Protein AF-A0A6A8Q9U1-F1 (afdb_monomer)

Mean predicted aligned error: 14.18 Å

Sequence (62 aa):
MDALTAFFDMGGYARFIWPAYGLVTLVALGLLVTSGRALRSRERELAQLQERNPGRRGRIYE

pLDDT: mean 70.2, std 13.51, range [54.06, 95.19]

Radius of gyration: 24.95 Å; Cα contacts (8 Å, |Δi|>4): 5; chains: 1; bounding box: 36×21×73 Å

Secondary structure (DSSP, 8-state):
--HHHHHHTSTT-HHHHHHHHHHHHHHHHHHHHHHHHHHHHHHHHHHHHHHH-GGGSSSS--

Structure (mmCIF, N/CA/C/O backbone):
data_AF-A0A6A8Q9U1-F1
#
_entry.id   AF-A0A6A8Q9U1-F1
#
loop_
_atom_site.group_PDB
_atom_site.id
_atom_site.type_symbol
_atom_site.label_atom_id
_atom_site.label_alt_id
_atom_site.label_comp_id
_atom_site.label_asym_id
_atom_site.label_entity_id
_atom_site.label_seq_id
_atom_site.pdbx_PDB_ins_code
_atom_site.Cartn_x
_atom_site.Cartn_y
_atom_site.Cartn_z
_atom_site.occupancy
_atom_site.B_iso_or_equiv
_atom_site.auth_seq_id
_atom_site.auth_comp_id
_atom_site.auth_asym_id
_atom_site.auth_atom_id
_atom_site.pdbx_PDB_model_num
ATOM 1 N N . MET A 1 1 ? 1.718 13.172 -23.091 1.00 54.06 1 MET A N 1
ATOM 2 C CA . MET A 1 1 ? 1.479 12.563 -21.761 1.00 54.06 1 MET A CA 1
ATOM 3 C C . MET A 1 1 ? 2.222 11.228 -21.678 1.00 54.06 1 MET A C 1
ATOM 5 O O . MET A 1 1 ? 1.717 10.262 -21.130 1.00 54.06 1 MET A O 1
ATOM 9 N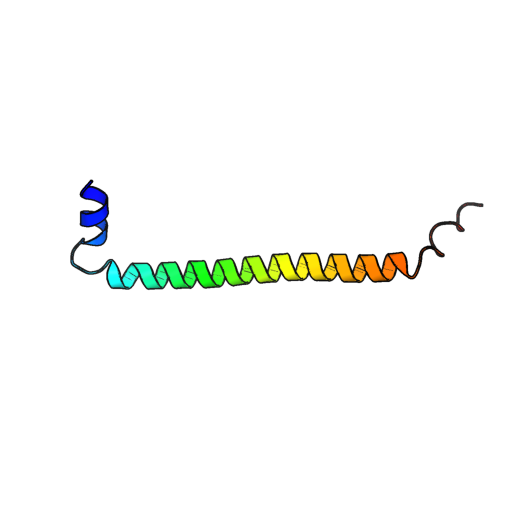 N . ASP A 1 2 ? 3.446 11.186 -22.209 1.00 56.91 2 ASP A N 1
ATOM 10 C CA . ASP A 1 2 ? 4.100 9.934 -22.617 1.00 56.91 2 ASP A CA 1
ATOM 11 C C . ASP A 1 2 ? 5.270 9.549 -21.712 1.00 56.91 2 ASP A C 1
ATOM 13 O O . ASP A 1 2 ? 5.737 8.420 -21.740 1.00 56.91 2 ASP A O 1
ATOM 17 N N . ALA A 1 3 ? 5.720 10.470 -20.855 1.00 63.31 3 ALA A N 1
ATOM 18 C CA . ALA A 1 3 ? 6.806 10.220 -19.911 1.00 63.31 3 ALA A CA 1
ATOM 19 C C . ALA A 1 3 ? 6.409 9.208 -18.826 1.00 63.31 3 ALA A C 1
ATOM 21 O O . ALA A 1 3 ? 7.214 8.358 -18.460 1.00 63.31 3 ALA A O 1
ATOM 22 N N . LEU A 1 4 ? 5.162 9.266 -18.340 1.00 60.03 4 LEU A N 1
ATOM 23 C CA . LEU A 1 4 ? 4.648 8.306 -17.358 1.00 60.03 4 LEU A CA 1
ATOM 24 C C . LEU A 1 4 ? 4.540 6.911 -17.978 1.00 60.03 4 LEU A C 1
ATOM 26 O O . LEU A 1 4 ? 4.998 5.940 -17.389 1.00 60.03 4 LEU A O 1
ATOM 30 N N . THR A 1 5 ? 4.010 6.824 -19.199 1.00 61.78 5 THR A N 1
ATOM 31 C CA . THR A 1 5 ? 3.913 5.577 -19.960 1.00 61.78 5 THR A CA 1
ATOM 32 C C . THR A 1 5 ? 5.293 5.010 -20.285 1.00 61.78 5 THR A C 1
ATOM 34 O O . THR A 1 5 ? 5.498 3.826 -20.077 1.00 61.78 5 THR A O 1
ATOM 37 N N . ALA A 1 6 ? 6.272 5.834 -20.676 1.00 61.56 6 ALA A N 1
ATOM 38 C CA . ALA A 1 6 ? 7.652 5.403 -20.926 1.00 61.56 6 ALA A CA 1
ATOM 39 C C . ALA A 1 6 ? 8.395 4.942 -19.656 1.00 61.56 6 ALA A C 1
ATOM 41 O O . ALA A 1 6 ? 9.216 4.034 -19.729 1.00 61.56 6 ALA A O 1
ATOM 42 N N . PHE A 1 7 ? 8.098 5.515 -18.483 1.00 60.50 7 PHE A N 1
ATOM 43 C CA . PHE A 1 7 ? 8.593 5.018 -17.189 1.00 60.50 7 PHE A CA 1
ATOM 44 C C . PHE A 1 7 ? 7.944 3.683 -16.793 1.00 60.50 7 PHE A C 1
ATOM 46 O O . PHE A 1 7 ? 8.607 2.821 -16.216 1.00 60.50 7 PHE A O 1
ATOM 53 N N . PHE A 1 8 ? 6.666 3.483 -17.128 1.00 61.16 8 PHE A N 1
ATOM 54 C CA . PHE A 1 8 ? 6.001 2.180 -17.006 1.00 61.16 8 PHE A CA 1
ATOM 55 C C . PHE A 1 8 ? 6.448 1.172 -18.057 1.00 61.16 8 PHE A C 1
ATOM 57 O O . PHE A 1 8 ? 6.340 -0.029 -17.838 1.00 61.16 8 PHE A O 1
ATOM 64 N N . ASP A 1 9 ? 7.004 1.643 -19.160 1.00 60.78 9 ASP A N 1
ATOM 65 C CA . ASP A 1 9 ? 7.456 0.805 -20.259 1.00 60.78 9 ASP A CA 1
ATOM 66 C C . ASP A 1 9 ? 8.988 0.772 -20.379 1.00 60.78 9 ASP A C 1
ATOM 68 O O . ASP A 1 9 ? 9.520 0.347 -21.401 1.00 60.78 9 ASP A O 1
ATOM 72 N N . MET A 1 10 ? 9.720 1.166 -19.319 1.00 59.25 10 MET A N 1
ATOM 73 C CA . MET A 1 10 ? 11.178 1.016 -19.194 1.00 59.25 10 MET A CA 1
ATOM 74 C C . MET A 1 10 ? 11.549 -0.480 -19.251 1.00 59.25 10 MET A C 1
ATOM 76 O O . MET A 1 10 ? 11.701 -1.160 -18.235 1.00 59.25 10 MET A O 1
ATOM 80 N N . GLY A 1 11 ? 11.637 -1.027 -20.463 1.00 61.38 11 GLY A N 1
ATOM 81 C CA . GLY A 1 11 ? 12.128 -2.373 -20.757 1.00 61.38 11 GLY A CA 1
ATOM 82 C C . GLY A 1 11 ? 11.287 -3.535 -20.215 1.00 61.38 11 GLY A C 1
ATOM 83 O O . GLY A 1 11 ? 11.839 -4.607 -19.990 1.00 61.38 11 GLY A O 1
ATOM 84 N N . GLY A 1 12 ? 9.983 -3.354 -19.966 1.00 65.12 12 GLY A N 1
ATOM 85 C CA . GLY A 1 12 ? 9.069 -4.441 -19.570 1.00 65.12 12 GLY A CA 1
ATOM 86 C C . GLY A 1 12 ? 9.069 -4.838 -18.082 1.00 65.12 12 GLY A C 1
ATOM 87 O O . GLY A 1 12 ? 8.258 -5.671 -17.671 1.00 65.12 12 GLY A O 1
ATOM 88 N N . TYR A 1 13 ? 9.909 -4.224 -17.241 1.00 64.94 13 TYR A N 1
ATOM 89 C CA . TYR A 1 13 ? 10.020 -4.579 -15.816 1.00 64.94 13 TYR A CA 1
ATOM 90 C C . TYR A 1 13 ? 8.908 -4.011 -14.927 1.00 64.94 13 TYR A C 1
ATOM 92 O O . TYR A 1 13 ? 8.624 -4.568 -13.863 1.00 64.94 13 TYR A O 1
ATOM 100 N N . ALA A 1 14 ? 8.229 -2.937 -15.340 1.00 67.31 14 ALA A N 1
ATOM 101 C CA . ALA A 1 14 ? 7.224 -2.301 -14.488 1.00 67.31 14 ALA A CA 1
ATOM 102 C C . ALA A 1 14 ? 6.032 -3.224 -14.192 1.00 67.31 14 ALA A C 1
ATOM 104 O O . ALA A 1 14 ? 5.485 -3.177 -13.091 1.00 67.31 14 ALA A O 1
ATOM 105 N N . ARG A 1 15 ? 5.681 -4.132 -15.116 1.00 67.81 15 ARG A N 1
ATOM 106 C CA . ARG A 1 15 ? 4.671 -5.182 -14.890 1.00 67.81 15 ARG A CA 1
ATOM 107 C C .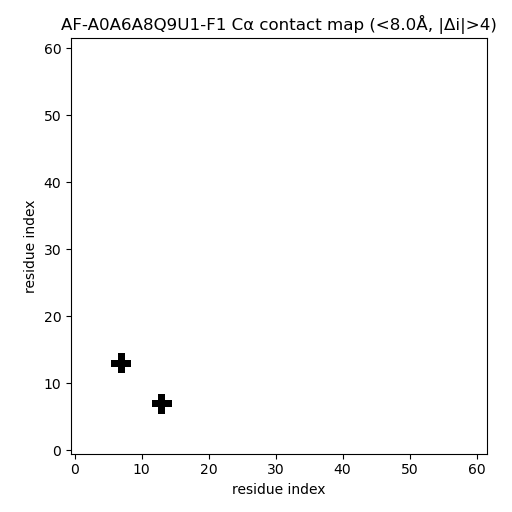 ARG A 1 15 ? 5.007 -6.087 -13.699 1.00 67.81 15 ARG A C 1
ATOM 109 O O . ARG A 1 15 ? 4.087 -6.610 -13.083 1.00 67.81 15 ARG A O 1
ATOM 116 N N . PHE A 1 16 ? 6.284 -6.280 -13.378 1.00 73.56 16 PHE A N 1
ATOM 117 C CA . PHE A 1 16 ? 6.717 -7.105 -12.246 1.00 73.56 16 PHE A CA 1
ATOM 118 C C . PHE A 1 16 ? 6.782 -6.304 -10.941 1.00 73.56 16 PHE A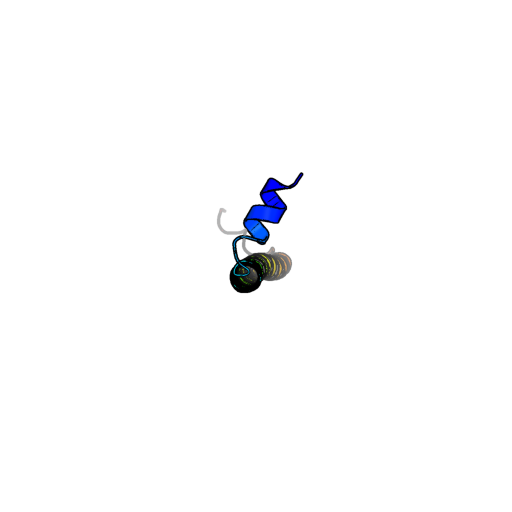 C 1
ATOM 120 O O . PHE A 1 16 ? 6.485 -6.826 -9.870 1.00 73.56 16 PHE A O 1
ATOM 127 N N . ILE A 1 17 ? 7.122 -5.019 -11.034 1.00 79.88 17 ILE A N 1
ATOM 128 C CA . ILE A 1 17 ? 7.329 -4.134 -9.885 1.00 79.88 17 ILE 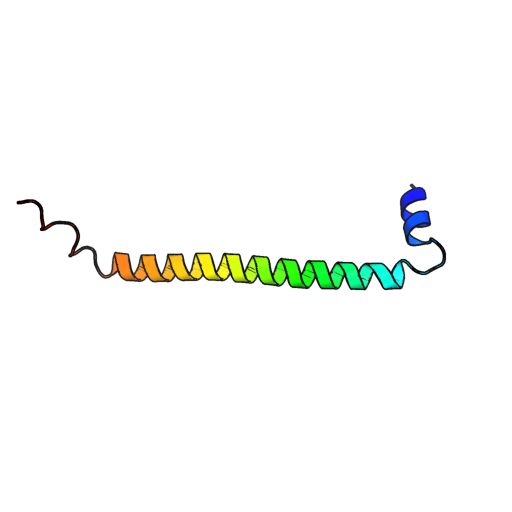A CA 1
ATOM 129 C C . ILE A 1 17 ? 5.994 -3.632 -9.310 1.00 79.88 17 ILE A C 1
ATOM 131 O O . ILE A 1 17 ? 5.780 -3.664 -8.098 1.00 79.88 17 ILE A O 1
ATOM 135 N N . TRP A 1 18 ? 5.062 -3.217 -10.171 1.00 82.88 18 TRP A N 1
ATOM 136 C CA . TRP A 1 18 ? 3.742 -2.723 -9.767 1.00 82.88 18 TRP A CA 1
ATOM 137 C C . TRP A 1 18 ? 2.925 -3.673 -8.886 1.00 82.88 18 TRP A C 1
ATOM 139 O O . TRP A 1 18 ? 2.399 -3.204 -7.876 1.00 82.88 18 TRP A O 1
ATOM 149 N N . PRO A 1 19 ? 2.802 -4.980 -9.189 1.00 85.00 19 PRO A N 1
ATOM 150 C CA . PRO A 1 19 ? 2.072 -5.891 -8.316 1.00 85.00 19 PRO A CA 1
ATOM 151 C C . PRO A 1 19 ? 2.770 -6.091 -6.966 1.00 85.00 19 PRO A C 1
ATOM 153 O O . PRO A 1 19 ? 2.076 -6.256 -5.968 1.00 85.00 19 PRO A O 1
ATOM 156 N N . ALA A 1 20 ? 4.105 -6.010 -6.893 1.00 86.19 20 ALA A N 1
ATOM 157 C CA . ALA A 1 20 ? 4.822 -6.067 -5.618 1.00 86.19 20 ALA A CA 1
ATOM 158 C C . ALA A 1 20 ? 4.494 -4.849 -4.738 1.00 86.19 20 ALA A C 1
ATOM 160 O O . ALA A 1 20 ? 4.131 -5.012 -3.573 1.00 86.19 20 ALA A O 1
ATOM 161 N N . TYR A 1 21 ? 4.523 -3.638 -5.306 1.00 86.94 21 TYR A N 1
ATOM 162 C CA . TYR A 1 21 ? 4.085 -2.434 -4.592 1.00 86.94 21 TYR A CA 1
ATOM 163 C C . TYR A 1 21 ? 2.598 -2.482 -4.237 1.00 86.94 21 TYR A C 1
ATOM 165 O O . TYR A 1 21 ? 2.239 -2.171 -3.106 1.00 86.94 21 TYR A O 1
ATOM 173 N N . GLY A 1 22 ? 1.742 -2.942 -5.152 1.00 90.94 22 GLY A N 1
ATOM 174 C CA . GLY A 1 22 ? 0.314 -3.123 -4.902 1.00 90.94 22 GLY A CA 1
ATOM 175 C C . GLY A 1 22 ? 0.043 -4.078 -3.740 1.00 90.94 22 GLY A C 1
ATOM 176 O O . GLY A 1 22 ? -0.787 -3.775 -2.886 1.00 90.94 22 GLY A O 1
ATOM 177 N N . LEU A 1 23 ? 0.786 -5.185 -3.652 1.00 93.56 23 LEU A N 1
ATOM 178 C CA . LEU A 1 23 ? 0.685 -6.140 -2.551 1.00 93.56 23 LEU A CA 1
ATOM 179 C C . LEU A 1 23 ? 1.102 -5.504 -1.221 1.00 93.56 23 LEU A C 1
ATOM 181 O O . LEU A 1 23 ? 0.379 -5.626 -0.235 1.00 93.56 23 LEU A O 1
ATOM 185 N N . VAL A 1 24 ? 2.228 -4.784 -1.194 1.00 94.44 24 VAL A N 1
ATOM 186 C CA . VAL A 1 24 ? 2.699 -4.078 0.008 1.00 94.44 24 VAL A CA 1
ATOM 187 C C . VAL A 1 24 ? 1.679 -3.033 0.456 1.00 94.44 24 VAL A C 1
ATOM 189 O O . VAL A 1 24 ? 1.318 -2.997 1.632 1.00 94.44 24 VAL A O 1
ATOM 192 N N . THR A 1 25 ? 1.162 -2.220 -0.468 1.00 94.50 25 THR A N 1
ATOM 193 C CA . THR A 1 25 ? 0.118 -1.231 -0.178 1.00 94.50 25 THR A CA 1
ATOM 194 C C . THR A 1 25 ? -1.148 -1.899 0.344 1.00 94.50 25 THR A C 1
ATOM 196 O O . THR A 1 25 ? -1.735 -1.399 1.298 1.00 94.50 25 THR A O 1
ATOM 199 N N . LEU A 1 26 ? -1.552 -3.039 -0.220 1.00 95.19 26 LEU A N 1
ATOM 200 C CA . LEU A 1 26 ? -2.739 -3.782 0.202 1.00 95.19 26 LEU A CA 1
ATOM 201 C C . LEU A 1 26 ? -2.575 -4.363 1.611 1.00 95.19 26 LEU A C 1
ATOM 203 O O . LEU A 1 26 ? -3.485 -4.235 2.428 1.00 95.19 26 LEU A O 1
ATOM 207 N N . VAL A 1 27 ? -1.412 -4.938 1.927 1.00 94.94 27 VAL A N 1
ATOM 208 C CA . VAL A 1 27 ? -1.091 -5.427 3.277 1.00 94.94 27 VAL A CA 1
ATOM 209 C C . VAL A 1 27 ? -1.055 -4.271 4.276 1.00 94.94 27 VAL A C 1
ATOM 211 O O . VAL A 1 27 ? -1.665 -4.368 5.342 1.00 94.94 27 VAL A O 1
ATOM 214 N N . ALA A 1 28 ? -0.404 -3.159 3.926 1.00 94.06 28 ALA A N 1
ATOM 215 C CA . ALA A 1 28 ? -0.347 -1.969 4.769 1.00 94.06 28 ALA A CA 1
ATOM 216 C C . ALA A 1 28 ? -1.748 -1.393 5.023 1.00 94.06 28 ALA A C 1
ATOM 218 O O . ALA A 1 28 ? -2.104 -1.152 6.176 1.00 94.06 28 ALA A O 1
ATOM 219 N N . LEU A 1 29 ? -2.576 -1.244 3.979 1.00 94.50 29 LEU A N 1
ATOM 220 C CA . LEU A 1 29 ? -3.971 -0.819 4.116 1.00 94.50 29 LEU A CA 1
ATOM 221 C C . LEU A 1 29 ? -4.763 -1.789 4.987 1.00 94.50 29 LEU A C 1
ATOM 223 O O . LEU A 1 29 ? -5.516 -1.348 5.848 1.00 94.50 29 LEU A O 1
ATOM 227 N N . GLY A 1 30 ? -4.590 -3.096 4.782 1.00 93.44 30 GLY A N 1
ATOM 228 C CA . GLY A 1 30 ? -5.219 -4.127 5.597 1.00 93.44 30 GLY A CA 1
ATOM 229 C C . GLY A 1 30 ? -4.891 -3.942 7.075 1.00 93.44 30 GLY A C 1
ATOM 230 O O . GLY A 1 30 ? -5.800 -3.927 7.901 1.00 93.44 30 GLY A O 1
ATOM 231 N N . LEU A 1 31 ? -3.619 -3.706 7.400 1.00 89.56 31 LEU A N 1
ATOM 232 C CA . LEU A 1 31 ? -3.149 -3.487 8.767 1.00 89.56 31 LEU A CA 1
ATOM 233 C C . LEU A 1 31 ? -3.654 -2.164 9.369 1.00 89.56 31 LEU A C 1
ATOM 235 O O . LEU A 1 31 ? -4.039 -2.108 10.535 1.00 89.56 31 LEU A O 1
ATOM 239 N N . LEU A 1 32 ? -3.704 -1.099 8.570 1.00 87.75 32 LEU A N 1
ATOM 240 C CA . LEU A 1 32 ? -4.287 0.189 8.958 1.00 87.75 32 LEU A CA 1
ATOM 241 C C . LEU A 1 32 ? -5.788 0.061 9.240 1.00 87.75 32 LEU A C 1
ATOM 243 O O . LEU A 1 32 ? -6.281 0.569 10.246 1.00 87.75 32 LEU A O 1
ATOM 247 N N . VAL A 1 33 ? -6.514 -0.655 8.382 1.00 87.94 33 VAL A N 1
ATOM 248 C CA . VAL A 1 33 ? -7.949 -0.906 8.536 1.00 87.94 33 VAL A CA 1
ATOM 249 C C . VAL A 1 33 ? -8.218 -1.786 9.750 1.00 87.94 33 VAL A C 1
ATOM 251 O O . VAL A 1 33 ? -9.158 -1.501 10.490 1.00 87.94 33 VAL A O 1
ATOM 254 N N . THR A 1 34 ? -7.425 -2.834 9.990 1.00 83.62 34 THR A N 1
ATOM 255 C CA . THR A 1 34 ? -7.586 -3.683 11.180 1.00 83.62 34 THR A CA 1
ATOM 256 C C . THR A 1 34 ? -7.221 -2.934 12.455 1.00 83.62 34 THR A C 1
ATOM 258 O O . THR A 1 34 ? -7.960 -3.047 13.426 1.00 83.62 34 THR A O 1
ATOM 261 N N . SER A 1 35 ? -6.172 -2.109 12.447 1.00 80.12 35 SER A N 1
ATOM 262 C CA . SER A 1 35 ? -5.794 -1.251 13.576 1.00 80.12 35 SER A CA 1
ATOM 263 C C . SER A 1 35 ? -6.885 -0.223 13.898 1.00 80.12 35 SER A C 1
ATOM 265 O O . SER A 1 35 ? -7.362 -0.144 15.031 1.00 80.12 35 SER A O 1
ATOM 267 N N . GLY A 1 36 ? -7.391 0.489 12.886 1.00 77.81 36 GLY A N 1
ATOM 268 C CA . GLY A 1 36 ? -8.493 1.439 13.055 1.00 77.81 36 GLY A CA 1
ATOM 269 C C . GLY A 1 36 ? -9.807 0.769 13.475 1.00 77.81 36 GLY A C 1
ATOM 270 O O . GLY A 1 36 ? -10.548 1.305 14.301 1.00 77.81 36 GLY A O 1
ATOM 271 N N . ARG A 1 37 ? -10.099 -0.434 12.961 1.00 74.31 37 ARG A N 1
ATOM 272 C CA . ARG A 1 37 ? -11.259 -1.232 13.393 1.00 74.31 37 ARG A CA 1
ATOM 273 C C . ARG A 1 37 ? -11.104 -1.757 14.813 1.00 74.31 37 ARG A C 1
ATOM 275 O O . ARG A 1 37 ? -12.086 -1.740 15.546 1.00 74.31 37 ARG A O 1
ATOM 282 N N . ALA A 1 38 ? -9.910 -2.187 15.211 1.00 62.03 38 ALA A N 1
ATOM 283 C CA . ALA A 1 38 ? -9.626 -2.622 16.572 1.00 62.03 38 ALA A CA 1
ATOM 284 C C . ALA A 1 38 ? -9.802 -1.462 17.557 1.00 62.03 38 ALA A C 1
ATOM 286 O O . ALA A 1 38 ? -10.424 -1.648 18.600 1.00 62.03 38 ALA A O 1
ATOM 287 N N . LEU A 1 39 ? -9.355 -0.258 17.190 1.00 61.75 39 LEU A N 1
ATOM 288 C CA . LEU A 1 39 ? -9.544 0.943 18.000 1.00 61.75 39 LEU A CA 1
ATOM 289 C C . LEU A 1 39 ? -11.035 1.287 18.160 1.00 61.75 39 LEU A C 1
ATOM 291 O O . LEU A 1 39 ? -11.519 1.411 19.282 1.00 61.75 39 LEU A O 1
ATOM 295 N N . ARG A 1 40 ? -11.8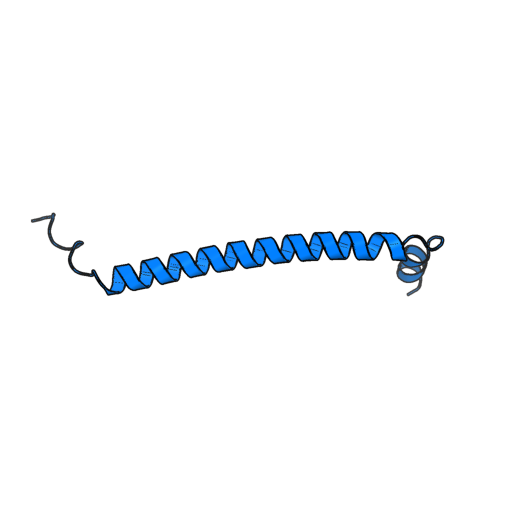04 1.297 17.061 1.00 61.50 40 ARG A N 1
ATOM 296 C CA . ARG A 1 40 ? -13.268 1.488 17.110 1.00 61.50 40 ARG A CA 1
ATOM 297 C C . ARG A 1 40 ? -14.005 0.377 17.861 1.00 61.50 40 ARG A C 1
ATOM 299 O O . ARG A 1 40 ? -15.035 0.638 18.473 1.00 61.50 40 ARG A O 1
ATOM 306 N N . SER A 1 41 ? -13.522 -0.862 17.796 1.00 59.69 41 SER A N 1
ATOM 307 C CA . SER A 1 41 ? -14.107 -1.990 18.530 1.00 59.69 41 SER A CA 1
ATOM 308 C C . SER A 1 41 ? -13.892 -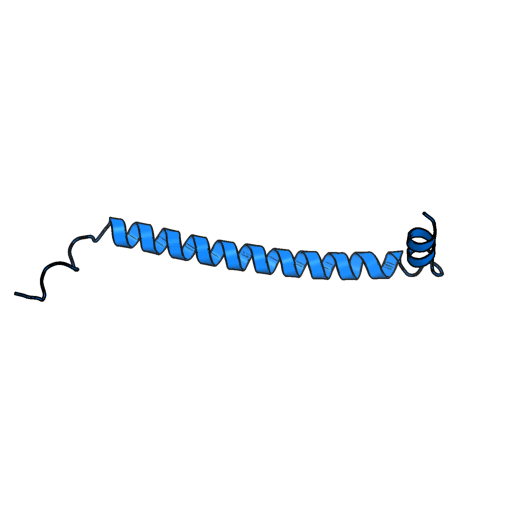1.833 20.032 1.00 59.69 41 SER A C 1
ATOM 310 O O . SER A 1 41 ? -14.820 -2.058 20.803 1.00 59.69 41 SER A O 1
ATOM 312 N N . ARG A 1 42 ? -12.698 -1.389 20.439 1.00 58.81 42 ARG A N 1
ATOM 313 C CA . ARG A 1 42 ? -12.356 -1.122 21.842 1.00 58.81 42 ARG A CA 1
ATOM 314 C C . ARG A 1 42 ? -13.171 0.043 22.398 1.00 58.81 42 ARG A C 1
ATOM 316 O O . ARG A 1 42 ? -13.688 -0.057 23.502 1.00 58.81 42 ARG A O 1
ATOM 323 N N . GLU A 1 43 ? -13.351 1.110 21.621 1.00 60.25 43 GLU A N 1
ATOM 324 C CA . GLU A 1 43 ? -14.215 2.235 22.005 1.00 60.25 43 GLU A CA 1
ATOM 325 C C . GLU A 1 43 ? -15.681 1.817 22.161 1.00 60.25 43 GLU A C 1
ATOM 327 O O . GLU A 1 43 ? -16.334 2.232 23.113 1.00 60.25 43 GLU A O 1
ATOM 332 N N . ARG A 1 44 ? -16.202 0.959 21.274 1.00 60.69 44 ARG A N 1
ATOM 333 C CA . ARG A 1 44 ? -17.581 0.450 21.377 1.00 60.69 44 ARG A CA 1
ATOM 334 C C . ARG A 1 44 ? -17.789 -0.445 22.593 1.00 60.69 44 ARG A C 1
ATOM 336 O O . ARG A 1 44 ? -18.828 -0.353 23.235 1.00 60.69 44 ARG A O 1
ATOM 343 N N . GLU A 1 45 ? -16.818 -1.290 22.914 1.00 60.75 45 GLU 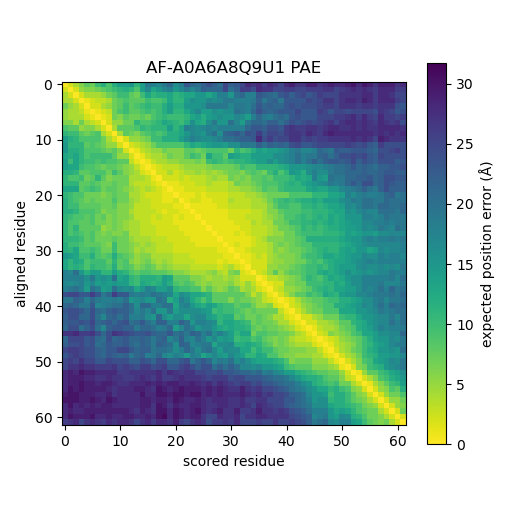A N 1
ATOM 344 C CA . GLU A 1 45 ? -16.884 -2.159 24.090 1.00 60.75 45 GLU A CA 1
ATOM 345 C C . GLU A 1 45 ? -16.791 -1.344 25.389 1.00 60.75 45 GLU A C 1
ATOM 347 O O . GLU A 1 45 ? -17.578 -1.552 26.312 1.00 60.75 45 GLU A O 1
ATOM 352 N N . LEU A 1 46 ? -15.916 -0.332 25.429 1.00 60.50 46 LEU A N 1
ATOM 353 C CA . LEU A 1 46 ? -15.831 0.613 26.546 1.00 60.50 46 LEU A CA 1
ATOM 354 C C . LEU A 1 46 ? -17.111 1.442 26.705 1.00 60.50 46 LEU A C 1
ATOM 356 O O . LEU A 1 46 ? -17.579 1.599 27.831 1.00 60.50 46 LEU A O 1
ATOM 360 N N . ALA A 1 47 ? -17.707 1.911 25.605 1.00 62.34 47 ALA A N 1
ATOM 361 C CA . ALA A 1 47 ? -18.967 2.649 25.627 1.00 62.34 47 ALA A CA 1
ATOM 362 C C . ALA A 1 47 ? -20.122 1.786 26.159 1.00 62.34 47 ALA A C 1
ATOM 364 O O . ALA A 1 47 ? -20.861 2.230 27.032 1.00 62.34 47 ALA A O 1
ATOM 365 N N . GLN A 1 48 ? -20.227 0.525 25.728 1.00 61.31 48 GLN A N 1
ATOM 366 C CA . GLN A 1 48 ? -21.250 -0.398 26.234 1.00 61.31 48 GLN A CA 1
ATOM 367 C C . GLN A 1 48 ? -21.072 -0.724 27.723 1.00 61.31 48 GLN A C 1
ATOM 369 O O . GLN A 1 48 ? -22.054 -0.895 28.448 1.00 61.31 48 GLN A O 1
ATOM 374 N N . LEU A 1 49 ? -19.830 -0.810 28.203 1.00 61.62 49 LEU A N 1
ATOM 375 C CA . LEU A 1 49 ? -19.542 -1.041 29.619 1.00 61.62 49 LEU A CA 1
ATOM 376 C C . LEU A 1 49 ? -19.766 0.220 30.471 1.00 61.62 49 LEU A C 1
ATOM 378 O O . LEU A 1 49 ? -20.230 0.106 31.605 1.00 61.62 49 LEU A O 1
ATOM 382 N N . GLN A 1 50 ? -19.496 1.412 29.930 1.00 61.22 50 GLN A N 1
ATOM 383 C CA . GLN A 1 50 ? -19.786 2.693 30.582 1.00 61.22 50 GLN A CA 1
ATOM 384 C C . GLN A 1 50 ? -21.289 2.979 30.651 1.00 61.22 50 GLN A C 1
ATOM 386 O O . GLN A 1 50 ? -21.768 3.386 31.708 1.00 61.22 50 GLN A O 1
ATOM 391 N N . GLU A 1 51 ? -22.048 2.692 29.591 1.00 59.72 51 GLU A N 1
ATOM 392 C CA . GLU A 1 51 ? -23.516 2.789 29.601 1.00 59.72 51 GLU A CA 1
ATOM 393 C C . GLU A 1 51 ? -24.151 1.816 30.601 1.00 59.72 51 GLU A C 1
ATOM 395 O O . GLU A 1 51 ? -25.156 2.138 31.232 1.00 59.72 51 GLU A O 1
ATOM 400 N N . ARG A 1 52 ? -23.543 0.642 30.811 1.00 59.56 52 ARG A N 1
ATOM 401 C CA . ARG A 1 52 ? -24.006 -0.331 31.812 1.00 59.56 52 ARG A CA 1
ATOM 402 C C . ARG A 1 52 ? -23.590 -0.001 33.247 1.00 59.56 52 ARG A C 1
ATOM 404 O O . ARG A 1 52 ? -24.136 -0.606 34.167 1.00 59.56 52 ARG A O 1
ATOM 411 N N . ASN A 1 53 ? -22.657 0.928 33.476 1.00 61.00 53 ASN A N 1
ATOM 412 C CA . ASN A 1 53 ? -22.239 1.303 34.831 1.00 61.00 53 ASN A CA 1
ATOM 413 C C . ASN A 1 53 ? -22.026 2.821 35.024 1.00 61.00 53 ASN A C 1
ATOM 415 O O . ASN A 1 53 ? -20.902 3.271 35.264 1.00 61.00 53 ASN A O 1
ATOM 419 N N . PRO A 1 54 ? -23.107 3.621 35.032 1.00 56.00 54 PRO A N 1
ATOM 420 C CA . PRO A 1 54 ? -23.063 5.013 35.484 1.00 56.00 54 PRO A CA 1
ATOM 421 C C . PRO A 1 54 ? -22.896 5.156 37.017 1.00 56.00 54 PRO A C 1
ATOM 423 O O . PRO A 1 54 ? -22.789 6.267 37.531 1.00 56.00 54 PRO A O 1
ATOM 426 N N . GLY A 1 55 ? -22.858 4.055 37.779 1.00 56.50 55 GLY A N 1
ATOM 427 C CA . GLY A 1 55 ? -23.070 4.054 39.232 1.00 56.50 55 GLY A CA 1
ATOM 428 C C . GLY A 1 55 ? -21.840 4.240 40.126 1.00 56.50 55 GLY A C 1
ATOM 429 O O . GLY A 1 55 ? -21.994 4.266 41.348 1.00 56.50 55 GLY A O 1
ATOM 430 N N . ARG A 1 56 ? -20.619 4.351 39.585 1.00 58.06 56 ARG A N 1
ATOM 431 C CA . ARG A 1 56 ? -19.397 4.363 40.421 1.00 58.06 56 ARG A CA 1
ATOM 432 C C . ARG A 1 56 ? -18.615 5.672 40.475 1.00 58.06 56 ARG A C 1
ATOM 434 O O . ARG A 1 56 ? -17.642 5.738 41.219 1.00 58.06 56 ARG A O 1
ATOM 441 N N . ARG A 1 57 ? -19.028 6.715 39.746 1.00 60.50 57 ARG A N 1
ATOM 442 C CA . ARG A 1 57 ? -18.266 7.979 39.672 1.00 60.50 57 ARG A CA 1
ATOM 443 C C . ARG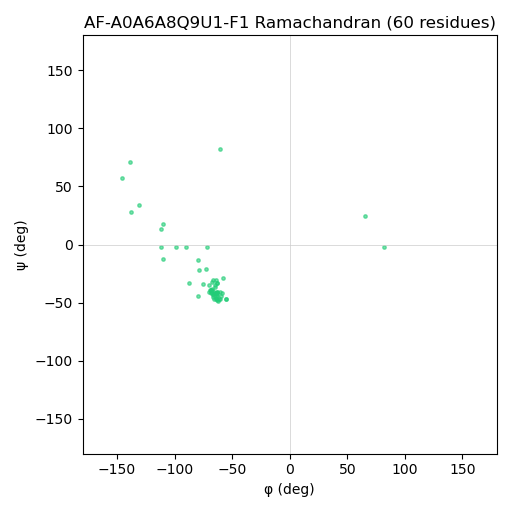 A 1 57 ? -18.758 9.102 40.594 1.00 60.50 57 ARG A C 1
ATOM 445 O O . ARG A 1 57 ? -18.120 10.142 40.635 1.00 60.50 57 ARG A O 1
ATOM 452 N N . GLY A 1 58 ? -19.841 8.893 41.345 1.00 58.53 58 GLY A N 1
ATOM 453 C CA . GLY A 1 58 ? -20.493 9.956 42.123 1.00 58.53 58 GLY A CA 1
ATOM 454 C C . GLY A 1 58 ? -20.414 9.865 43.651 1.00 58.53 58 GLY A C 1
ATOM 455 O O . GLY A 1 58 ? -21.206 10.537 44.291 1.00 58.53 58 GLY A O 1
ATOM 456 N N . ARG A 1 59 ? -19.570 9.016 44.265 1.00 62.09 59 ARG A N 1
ATOM 457 C CA . ARG A 1 59 ? -19.668 8.755 45.726 1.00 62.09 59 ARG A CA 1
ATOM 458 C C . ARG A 1 59 ? -18.357 8.679 46.524 1.00 62.09 59 ARG A C 1
ATOM 460 O O . ARG A 1 59 ? -18.320 7.964 47.516 1.00 62.09 59 ARG A O 1
ATOM 467 N N . ILE A 1 60 ? -17.276 9.353 46.121 1.00 61.88 60 ILE A N 1
ATOM 468 C CA . ILE A 1 60 ? -16.043 9.388 46.952 1.00 61.88 60 ILE A CA 1
ATOM 469 C C . ILE A 1 60 ? -15.510 10.821 47.143 1.00 61.88 60 ILE A C 1
ATOM 471 O O . ILE A 1 60 ? -14.308 11.038 47.211 1.00 61.88 60 ILE A O 1
ATOM 475 N N . TYR A 1 61 ? -16.411 11.802 47.227 1.00 62.81 61 TYR A N 1
ATOM 476 C CA . TYR A 1 61 ? -16.096 13.158 47.692 1.00 62.81 61 TYR A CA 1
ATOM 477 C C . TYR A 1 61 ? -17.295 13.746 48.457 1.00 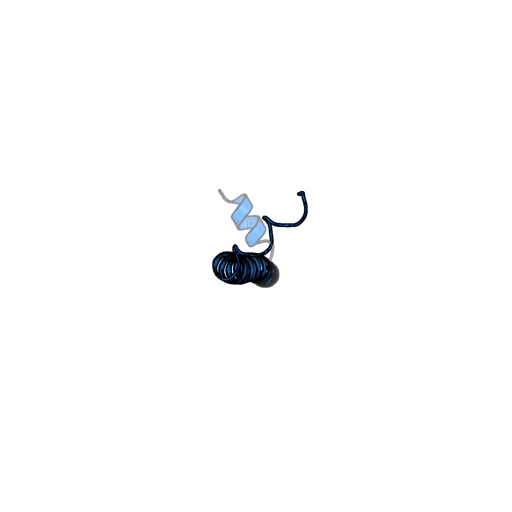62.81 61 TYR A C 1
ATOM 479 O O . TYR A 1 61 ? -17.828 14.778 48.065 1.00 62.81 61 TYR A O 1
ATOM 487 N N . GLU A 1 62 ? -17.744 13.055 49.507 1.00 56.09 62 GLU A N 1
ATOM 488 C CA . GLU A 1 62 ? -18.432 13.689 50.645 1.00 56.09 62 GLU A CA 1
ATOM 489 C C . GLU A 1 62 ? -17.713 13.306 51.936 1.00 56.09 62 GLU A C 1
ATOM 491 O O . GLU A 1 62 ? -17.296 12.125 52.032 1.00 56.09 62 GLU A O 1
#

Foldseek 3Di:
DCVVVVVCPVPPCNVVVVVVVVVVVVVVVVVVVVVVVVVVVVVVVVVVVCVVDPDPPPPDPD

Solvent-accessible surface area (backbone atoms only — not comparable to full-atom values): 3735 Å² total; per-residue (Å²): 132,55,68,66,55,48,62,49,51,56,85,66,49,37,76,65,49,52,56,54,52,50,49,52,52,49,52,51,50,49,51,50,50,49,50,54,46,50,53,53,49,52,52,51,53,50,47,56,53,46,73,74,50,78,82,78,83,84,79,90,85,128